Protein AF-A0A6A3N2G5-F1 (afdb_monomer_lite)

Radius of gyration: 18.24 Å; chains: 1; bounding box: 38×51×47 Å

Secondary structure (DSSP, 8-state):
--HHHHHHHHTTTT--------TT--HHHIIIIIHHHHHHHHHTTS---SEEEE---TTTTS-TTSTTGGG---HHHHHHHHHHHHHHHHHH-TTSEEEEPPPPP--HHHHHHHHHHT-S----GGGS--PPPP-

Foldseek 3Di:
DDPQVVVCVVCPPPDDDDDLDDPLDALVCCVVPVVVVVLCCLQVPVDQAQEDEAEHDPLCPQDCPFPSNVSHNPPVRNVVSVVVVVVSCCVSHVNHHYHYDYYPDDDVVVRVVVRVVPPDPPDDPVPPDDDDDDD

pLDDT: mean 80.45, std 19.61, range [31.42, 98.25]

Organism: NCBI:txid129364

Sequence (135 aa):
MGWLNRLESDCARSIDIVSRGLSGYNTKWYLKYAMPVIHDEITSGNYKPSLVTIWLGANDAALPDGSMSEQHVPIAAYQNNLAKLVQIFKAIAPDAGILLVTPPHVDDEVQKTSAKTEEGPRKDPRKVWYLAPTK

Structure (mmCIF, N/CA/C/O backbone):
data_AF-A0A6A3N2G5-F1
#
_entry.id   AF-A0A6A3N2G5-F1
#
loop_
_atom_site.group_PDB
_atom_site.id
_atom_site.type_symbol
_atom_site.label_atom_id
_atom_site.label_alt_id
_atom_site.label_comp_id
_atom_site.label_asym_id
_atom_site.label_entity_id
_atom_site.label_seq_id
_atom_site.pdbx_PDB_ins_code
_atom_site.Cartn_x
_atom_site.Cartn_y
_atom_site.Cartn_z
_atom_site.occupancy
_atom_site.B_iso_or_equiv
_atom_site.auth_seq_id
_atom_site.auth_comp_id
_atom_site.auth_asym_id
_atom_site.auth_atom_id
_atom_site.pdbx_PDB_model_num
ATOM 1 N N . MET A 1 1 ? -8.971 16.843 -11.027 1.00 52.53 1 MET A N 1
ATOM 2 C CA . MET A 1 1 ? -9.419 16.398 -9.689 1.00 52.53 1 MET A CA 1
ATOM 3 C C . MET A 1 1 ? -9.150 14.906 -9.576 1.00 52.53 1 MET A C 1
ATOM 5 O O . MET A 1 1 ? -9.558 14.183 -10.475 1.00 52.53 1 MET A O 1
ATOM 9 N N . GLY A 1 2 ? -8.396 14.466 -8.565 1.00 71.94 2 GLY A N 1
ATOM 10 C CA . GLY A 1 2 ? -8.066 13.046 -8.364 1.00 71.94 2 GLY A CA 1
ATOM 11 C C . GLY A 1 2 ? -9.209 12.262 -7.709 1.00 71.94 2 GLY A C 1
ATOM 12 O O . GLY A 1 2 ? -10.133 12.861 -7.163 1.00 71.94 2 GLY A O 1
ATOM 13 N N . TRP A 1 3 ? -9.140 10.928 -7.749 1.00 79.06 3 TRP A N 1
ATOM 14 C CA . TRP A 1 3 ? -10.190 10.048 -7.216 1.00 79.06 3 TRP A CA 1
ATOM 15 C C . TRP A 1 3 ? -10.419 10.229 -5.705 1.00 79.06 3 TRP A C 1
ATOM 17 O O . TRP A 1 3 ? -11.566 10.249 -5.274 1.00 79.06 3 TRP A O 1
ATOM 27 N N . LEU A 1 4 ? -9.347 10.442 -4.928 1.00 76.06 4 LEU A N 1
ATOM 28 C CA . LEU A 1 4 ? -9.418 10.667 -3.479 1.00 76.06 4 LEU A CA 1
ATOM 29 C C . LEU A 1 4 ? -10.285 11.876 -3.132 1.00 76.06 4 LEU A C 1
ATOM 31 O O . LEU A 1 4 ? -11.175 11.755 -2.305 1.00 76.06 4 LEU A O 1
ATOM 35 N N . ASN A 1 5 ? -10.098 13.005 -3.822 1.00 73.94 5 ASN A N 1
ATOM 36 C CA . ASN A 1 5 ? -10.888 14.216 -3.573 1.00 73.94 5 ASN A CA 1
ATOM 37 C C . ASN A 1 5 ? -12.374 13.999 -3.879 1.00 73.94 5 ASN A C 1
ATOM 39 O O . ASN A 1 5 ? -13.237 14.621 -3.267 1.00 73.94 5 ASN A O 1
ATOM 43 N N . ARG A 1 6 ? -12.678 13.136 -4.856 1.00 78.25 6 ARG A N 1
ATOM 44 C CA . ARG A 1 6 ? -14.061 12.791 -5.182 1.00 78.25 6 ARG A CA 1
ATOM 45 C C . ARG A 1 6 ? -14.661 11.873 -4.122 1.00 78.25 6 ARG A C 1
ATOM 47 O O . ARG A 1 6 ? -15.763 12.142 -3.673 1.00 78.25 6 ARG A O 1
ATOM 54 N N . LEU A 1 7 ? -13.907 10.871 -3.670 1.00 77.44 7 LEU A N 1
ATOM 55 C CA . LEU A 1 7 ? -14.306 9.994 -2.569 1.00 77.44 7 LEU A CA 1
ATOM 56 C C . LEU A 1 7 ? -14.562 10.792 -1.281 1.00 77.44 7 LEU A C 1
ATOM 58 O O . LEU A 1 7 ? -15.573 10.592 -0.622 1.00 77.44 7 LEU A O 1
ATOM 62 N N . GLU A 1 8 ? -13.675 11.730 -0.952 1.00 78.69 8 GLU A N 1
ATOM 63 C CA . GLU A 1 8 ? -13.806 12.605 0.216 1.00 78.69 8 GLU A CA 1
ATOM 64 C C . GLU A 1 8 ? -15.037 13.506 0.114 1.00 78.69 8 GLU A C 1
ATOM 66 O O . GLU A 1 8 ? -15.788 13.630 1.075 1.00 78.69 8 GLU A O 1
ATOM 71 N N . SER A 1 9 ? -15.292 14.078 -1.066 1.00 77.31 9 SER A N 1
ATOM 72 C CA . SER A 1 9 ? -16.495 14.874 -1.316 1.00 77.31 9 SER A CA 1
ATOM 73 C C . SER A 1 9 ? -17.777 14.044 -1.200 1.00 77.31 9 SER A C 1
ATOM 75 O O . SER A 1 9 ? -18.753 14.507 -0.612 1.00 77.31 9 SER A O 1
ATOM 77 N N . ASP A 1 10 ? -17.788 12.834 -1.759 1.00 76.81 10 ASP A N 1
ATOM 78 C CA . ASP A 1 10 ? -18.972 11.971 -1.811 1.00 76.81 10 ASP A CA 1
ATOM 79 C C . ASP A 1 10 ? -19.271 11.328 -0.443 1.00 76.81 10 ASP A C 1
ATOM 81 O O . ASP A 1 10 ? -20.429 11.074 -0.113 1.00 76.81 10 ASP A O 1
ATOM 85 N N . CYS A 1 11 ? -18.242 11.110 0.382 1.00 73.12 11 CYS A N 1
ATOM 86 C CA . CYS A 1 11 ? -18.358 10.580 1.744 1.00 73.12 11 CYS A CA 1
ATOM 87 C C . CYS A 1 11 ? -18.272 11.661 2.833 1.00 73.12 11 CYS A C 1
ATOM 89 O O . CYS A 1 11 ? -18.193 11.331 4.024 1.00 73.12 11 CYS A O 1
ATOM 91 N N . ALA A 1 12 ? -18.299 12.940 2.447 1.00 64.31 12 ALA A N 1
ATOM 92 C CA . ALA A 1 12 ? -18.180 14.052 3.374 1.00 64.31 12 ALA A CA 1
ATOM 93 C C . ALA A 1 12 ? -19.267 13.949 4.455 1.00 64.31 12 ALA A C 1
ATOM 95 O O . ALA A 1 12 ? -20.462 13.951 4.150 1.00 64.31 12 ALA A O 1
ATOM 96 N N . ARG A 1 13 ? -18.836 13.918 5.727 1.00 63.84 13 ARG A N 1
ATOM 97 C CA . ARG A 1 13 ? -19.651 13.758 6.956 1.00 63.84 13 ARG A CA 1
ATOM 98 C C . ARG A 1 13 ? -20.052 12.326 7.330 1.00 63.84 13 ARG A C 1
ATOM 100 O O . ARG A 1 13 ? -20.826 12.158 8.271 1.00 63.84 13 ARG A O 1
ATOM 107 N N . SER A 1 14 ? -19.551 11.304 6.639 1.00 73.06 14 SER A N 1
ATOM 108 C CA . SER A 1 14 ? -19.818 9.899 6.991 1.00 73.06 14 SER A CA 1
ATOM 109 C C . SER A 1 14 ? -18.557 9.080 7.245 1.00 73.06 14 SER A C 1
ATOM 111 O O . SER A 1 14 ? -18.607 8.152 8.048 1.00 73.06 14 SER A O 1
ATOM 113 N N . ILE A 1 15 ? -17.446 9.395 6.574 1.00 77.44 15 ILE A N 1
ATOM 114 C CA . ILE A 1 15 ? -16.191 8.643 6.678 1.00 77.44 15 ILE A CA 1
ATOM 115 C C . ILE A 1 15 ? -15.017 9.624 6.598 1.00 77.44 15 ILE A C 1
ATOM 117 O O . ILE A 1 15 ? -14.978 10.455 5.692 1.00 77.44 15 ILE A O 1
ATOM 121 N N . ASP A 1 16 ? -14.049 9.490 7.505 1.00 82.06 16 ASP A N 1
ATOM 122 C CA . ASP A 1 16 ? -12.775 10.206 7.427 1.00 82.06 16 ASP A CA 1
ATOM 123 C C . ASP A 1 16 ? -11.812 9.465 6.491 1.00 82.06 16 ASP A C 1
ATOM 125 O O . ASP A 1 16 ? -11.512 8.284 6.684 1.00 82.06 16 ASP A O 1
ATOM 129 N N . ILE A 1 17 ? -11.310 10.159 5.469 1.00 83.88 17 ILE A N 1
ATOM 130 C CA . ILE A 1 17 ? -10.354 9.611 4.501 1.00 83.88 17 ILE A CA 1
ATOM 131 C C . ILE A 1 17 ? -9.001 10.284 4.712 1.00 83.88 17 ILE A C 1
ATOM 133 O O . ILE A 1 17 ? -8.869 11.498 4.595 1.00 83.88 17 ILE A O 1
ATOM 137 N N . VAL A 1 18 ? -7.968 9.485 4.986 1.00 85.75 18 VAL A N 1
ATOM 138 C CA . VAL A 1 18 ? -6.595 9.972 5.168 1.00 85.75 18 VAL A CA 1
ATOM 139 C C . VAL A 1 18 ? -5.733 9.505 4.000 1.00 85.75 18 VAL A C 1
ATOM 141 O O . VAL A 1 18 ? -5.490 8.311 3.826 1.00 85.75 18 VAL A O 1
ATOM 144 N N . SER A 1 19 ? -5.244 10.448 3.192 1.00 86.25 19 SER A N 1
ATOM 145 C CA . SER A 1 19 ? -4.340 10.138 2.082 1.00 86.25 19 SER A CA 1
ATOM 146 C C . SER A 1 19 ? -2.892 10.032 2.554 1.00 86.25 19 SER A C 1
ATOM 148 O O . SER A 1 19 ? -2.324 10.981 3.090 1.00 86.25 19 SER A O 1
ATOM 150 N N . ARG A 1 20 ? -2.270 8.880 2.287 1.00 89.44 20 ARG A N 1
ATOM 151 C CA . ARG A 1 20 ? -0.828 8.632 2.474 1.00 89.44 20 ARG A CA 1
ATOM 152 C C . ARG A 1 20 ? -0.130 8.317 1.148 1.00 89.44 20 ARG A C 1
ATOM 154 O O . ARG A 1 20 ? 0.829 7.548 1.108 1.00 89.44 20 ARG A O 1
ATOM 161 N N . GLY A 1 21 ? -0.659 8.862 0.050 1.00 81.69 21 GLY A N 1
ATOM 162 C CA . GLY A 1 21 ? -0.081 8.728 -1.284 1.00 81.69 21 GLY A CA 1
ATOM 163 C C . GLY A 1 21 ? 1.132 9.639 -1.460 1.00 81.69 21 GLY A C 1
ATOM 164 O O . GLY A 1 21 ? 1.058 10.832 -1.178 1.00 81.69 21 GLY A O 1
ATOM 165 N N . LEU A 1 22 ? 2.238 9.084 -1.954 1.00 82.25 22 LEU A N 1
ATOM 166 C CA . LEU A 1 22 ? 3.458 9.828 -2.267 1.00 82.25 22 LEU A CA 1
ATOM 167 C C . LEU A 1 22 ? 3.768 9.658 -3.756 1.00 82.25 22 LEU A C 1
ATOM 169 O O . LEU A 1 22 ? 3.955 8.541 -4.237 1.00 82.25 22 LEU A O 1
ATOM 173 N N . SER A 1 23 ? 3.787 10.768 -4.496 1.00 83.19 23 SER A N 1
ATOM 174 C CA . SER A 1 23 ? 4.061 10.740 -5.937 1.00 83.19 23 SER A CA 1
ATOM 175 C C . SER A 1 23 ? 5.448 10.155 -6.217 1.00 83.19 23 SER A C 1
ATOM 177 O O . SER A 1 23 ? 6.409 10.474 -5.518 1.00 83.19 23 SER A O 1
ATOM 179 N N . GLY A 1 24 ? 5.546 9.292 -7.229 1.00 84.31 24 GLY A N 1
ATOM 180 C CA . GLY A 1 24 ? 6.787 8.611 -7.614 1.00 84.31 24 GLY A CA 1
ATOM 181 C C . GLY A 1 24 ? 7.214 7.457 -6.701 1.00 84.31 24 GLY A C 1
ATOM 182 O O . GLY A 1 24 ? 8.213 6.805 -6.985 1.00 84.31 24 GLY A O 1
ATOM 183 N N . TYR A 1 25 ? 6.486 7.156 -5.617 1.00 92.12 25 TYR A N 1
ATOM 184 C CA . TYR A 1 25 ? 6.858 6.044 -4.741 1.00 92.12 25 TYR A CA 1
ATOM 185 C C . TYR A 1 25 ? 6.490 4.693 -5.357 1.00 92.12 25 TYR A C 1
ATOM 187 O O . TYR A 1 25 ? 5.358 4.477 -5.791 1.00 92.12 25 TYR A O 1
ATOM 195 N N . ASN A 1 26 ? 7.454 3.776 -5.354 1.00 94.56 26 ASN A N 1
ATOM 196 C CA . ASN A 1 26 ? 7.256 2.351 -5.613 1.00 94.56 26 ASN A CA 1
ATOM 197 C C . ASN A 1 26 ? 7.070 1.583 -4.290 1.00 94.56 26 ASN A C 1
ATOM 199 O O . ASN A 1 26 ? 7.217 2.140 -3.194 1.00 94.56 26 ASN A O 1
ATOM 203 N N . THR A 1 27 ? 6.778 0.283 -4.363 1.00 96.31 27 THR A N 1
ATOM 204 C CA . THR A 1 27 ? 6.564 -0.540 -3.157 1.00 96.31 27 THR A CA 1
ATOM 205 C C . THR A 1 27 ? 7.784 -0.595 -2.232 1.00 96.31 27 THR A C 1
ATOM 207 O O . THR A 1 27 ? 7.634 -0.637 -1.008 1.00 96.31 27 THR A O 1
ATOM 210 N N . LYS A 1 28 ? 9.000 -0.532 -2.792 1.00 96.94 28 LYS A N 1
ATOM 211 C CA . LYS A 1 28 ? 10.261 -0.535 -2.035 1.00 96.94 28 LYS A CA 1
ATOM 212 C C . LYS A 1 28 ? 10.399 0.720 -1.171 1.00 96.94 28 LYS A C 1
ATOM 214 O O . LYS A 1 28 ? 10.721 0.621 0.013 1.00 96.94 28 LYS A O 1
ATOM 219 N N . TRP A 1 29 ? 10.185 1.900 -1.747 1.00 97.06 29 TRP A N 1
ATOM 220 C CA . TRP A 1 29 ? 10.289 3.167 -1.022 1.00 97.06 29 TRP A CA 1
ATOM 221 C C . TRP A 1 29 ? 9.144 3.345 -0.036 1.00 97.06 29 TRP A C 1
ATOM 223 O O . TRP A 1 29 ? 9.370 3.833 1.070 1.00 97.06 29 TRP A O 1
ATOM 233 N N . TYR A 1 30 ? 7.946 2.875 -0.387 1.00 96.94 30 TYR A N 1
ATOM 234 C CA . TYR A 1 30 ? 6.803 2.921 0.516 1.00 96.94 30 TYR A CA 1
ATOM 235 C C . TYR A 1 30 ? 7.067 2.139 1.807 1.00 96.94 30 TYR A C 1
ATOM 237 O O . TYR A 1 30 ? 6.928 2.687 2.899 1.00 96.94 30 TYR A O 1
ATOM 245 N N . LEU A 1 31 ? 7.551 0.896 1.692 1.00 97.38 31 LEU A N 1
ATOM 246 C CA . LEU A 1 31 ? 7.944 0.084 2.849 1.00 97.38 31 LEU A CA 1
ATOM 247 C C . LEU A 1 31 ? 9.035 0.744 3.693 1.00 97.38 31 LEU A C 1
ATOM 249 O O . LEU A 1 31 ? 8.996 0.668 4.917 1.00 97.38 31 LEU A O 1
ATOM 253 N N . LYS A 1 32 ? 10.021 1.371 3.047 1.00 97.12 32 LYS A N 1
ATOM 254 C CA . LYS A 1 32 ? 11.184 1.930 3.740 1.00 97.12 32 LYS A CA 1
ATOM 255 C C . LYS A 1 32 ? 10.880 3.238 4.471 1.00 97.12 32 LYS A C 1
ATOM 257 O O . LYS A 1 32 ? 11.411 3.446 5.556 1.00 97.12 32 LYS A O 1
ATOM 262 N N . TYR A 1 33 ? 10.094 4.122 3.864 1.00 95.94 33 TYR A N 1
ATOM 263 C CA . TYR A 1 33 ? 9.971 5.509 4.321 1.00 95.94 33 TYR A CA 1
ATOM 264 C C . TYR A 1 33 ? 8.568 5.866 4.814 1.00 95.94 33 TYR A C 1
ATOM 266 O O . TYR A 1 33 ? 8.449 6.583 5.801 1.00 95.94 33 TYR A O 1
ATOM 274 N N . ALA A 1 34 ? 7.512 5.366 4.166 1.00 95.06 34 ALA A N 1
ATOM 275 C CA . ALA A 1 34 ? 6.138 5.698 4.547 1.00 95.06 34 ALA A CA 1
ATOM 276 C C . ALA A 1 34 ? 5.621 4.784 5.665 1.00 95.06 34 ALA A C 1
ATOM 278 O O . ALA A 1 34 ? 5.022 5.250 6.633 1.00 95.06 34 ALA A O 1
ATOM 279 N N . MET A 1 35 ? 5.888 3.480 5.554 1.00 96.50 35 MET A N 1
ATOM 280 C CA . MET A 1 35 ? 5.334 2.486 6.470 1.00 96.50 35 MET A CA 1
ATOM 281 C C . MET A 1 35 ? 5.734 2.688 7.942 1.00 96.50 35 MET A C 1
ATOM 283 O O . MET A 1 35 ? 4.860 2.515 8.782 1.00 96.50 35 MET A O 1
ATOM 287 N N . PRO A 1 36 ? 6.969 3.097 8.307 1.00 97.12 36 PRO A N 1
ATOM 288 C CA . PRO A 1 36 ? 7.304 3.355 9.711 1.00 97.12 36 PRO A CA 1
ATOM 289 C C . PRO A 1 36 ? 6.435 4.443 10.354 1.00 97.12 36 PRO A C 1
ATOM 291 O O . PRO A 1 36 ? 6.013 4.291 11.494 1.00 97.12 36 PRO A O 1
ATOM 294 N N . VAL A 1 37 ? 6.123 5.507 9.606 1.00 95.75 37 VAL A N 1
ATOM 295 C CA . VAL A 1 37 ? 5.279 6.613 10.088 1.00 95.75 37 VAL A CA 1
ATOM 296 C C . VAL A 1 37 ? 3.834 6.151 10.249 1.00 95.75 37 VAL A C 1
ATOM 298 O O . VAL A 1 37 ? 3.237 6.343 11.300 1.00 95.75 37 VAL A O 1
ATOM 301 N N . ILE A 1 38 ? 3.286 5.482 9.229 1.00 95.81 38 ILE A N 1
ATOM 302 C CA . ILE A 1 38 ? 1.905 4.972 9.256 1.00 95.81 38 ILE A CA 1
ATOM 303 C C . ILE A 1 38 ? 1.733 3.922 10.359 1.00 95.81 38 ILE A C 1
ATOM 305 O O . ILE A 1 38 ? 0.695 3.869 11.014 1.00 95.81 38 ILE A O 1
ATOM 309 N N . HIS A 1 39 ? 2.748 3.080 10.567 1.00 96.75 39 HIS A N 1
ATOM 310 C CA . HIS A 1 39 ? 2.753 2.105 11.645 1.00 96.75 39 HIS A CA 1
ATOM 311 C C . HIS A 1 39 ? 2.618 2.804 12.995 1.00 96.75 39 HIS A C 1
ATOM 313 O O . HIS A 1 39 ? 1.701 2.478 13.741 1.00 96.75 39 HIS A O 1
ATOM 319 N N . ASP A 1 40 ? 3.499 3.765 13.287 1.00 96.50 40 ASP A N 1
ATOM 320 C CA . ASP A 1 40 ? 3.484 4.514 14.546 1.00 96.50 40 ASP A CA 1
ATOM 321 C C . ASP A 1 40 ? 2.144 5.223 14.782 1.00 96.50 40 ASP A C 1
ATOM 323 O O . ASP A 1 40 ? 1.556 5.114 15.855 1.00 96.50 40 ASP A O 1
ATOM 327 N N . GLU A 1 41 ? 1.607 5.865 13.748 1.00 95.12 41 GLU A N 1
ATOM 328 C CA . GLU A 1 41 ? 0.312 6.538 13.777 1.00 95.12 41 GLU A CA 1
ATOM 329 C C . GLU A 1 41 ? -0.854 5.605 14.152 1.00 95.12 41 GLU A C 1
ATOM 331 O O . GLU A 1 41 ? -1.722 5.982 14.946 1.00 95.12 41 GLU A O 1
ATOM 336 N N . ILE A 1 42 ? -0.885 4.388 13.602 1.00 95.56 42 ILE A N 1
ATOM 337 C CA . ILE A 1 42 ? -1.932 3.405 13.906 1.00 95.56 42 ILE A CA 1
ATOM 338 C C . ILE A 1 42 ? -1.718 2.811 15.302 1.00 95.56 42 ILE A C 1
ATOM 340 O O . ILE A 1 42 ? -2.657 2.749 16.097 1.00 95.56 42 ILE A O 1
ATOM 344 N N . THR A 1 43 ? -0.489 2.411 15.642 1.00 95.88 43 THR A N 1
ATOM 345 C CA . THR A 1 43 ? -0.207 1.758 16.931 1.00 95.88 43 THR A CA 1
ATOM 346 C C . THR A 1 43 ? -0.302 2.705 18.121 1.00 95.88 43 THR A C 1
ATOM 348 O O . THR A 1 43 ? -0.685 2.275 19.206 1.00 95.88 43 THR A O 1
ATOM 351 N N . SER A 1 44 ? -0.025 3.995 17.920 1.00 95.81 44 SER A N 1
ATOM 352 C CA . SER A 1 44 ? -0.228 5.043 18.929 1.00 95.81 44 SER A CA 1
ATOM 353 C C . SER A 1 44 ? -1.704 5.424 19.099 1.00 95.81 44 SER A C 1
ATOM 355 O O . SER A 1 44 ? -2.052 6.172 20.009 1.00 95.81 44 SER A O 1
ATOM 357 N N . GLY A 1 45 ? -2.593 4.899 18.248 1.00 92.06 45 GLY A N 1
ATOM 358 C CA . GLY A 1 45 ? -4.029 5.154 18.306 1.00 92.06 45 GLY A CA 1
ATOM 359 C C . GLY A 1 45 ? -4.459 6.492 17.706 1.00 92.06 45 GLY A C 1
ATOM 360 O O . GLY A 1 45 ? -5.628 6.849 17.854 1.00 92.06 45 GLY A O 1
ATOM 361 N N . ASN A 1 46 ? -3.562 7.202 17.006 1.00 90.75 46 ASN A N 1
ATOM 362 C CA . ASN A 1 46 ? -3.890 8.455 16.314 1.00 90.75 46 ASN A CA 1
ATOM 363 C C . ASN A 1 46 ? -4.920 8.212 15.203 1.00 90.75 46 ASN A C 1
ATOM 365 O O . ASN A 1 46 ? -5.769 9.063 14.951 1.00 90.75 46 ASN A O 1
ATOM 369 N N . TYR A 1 47 ? -4.865 7.035 14.568 1.00 87.88 47 TYR A N 1
ATOM 370 C CA . TYR A 1 47 ? -5.848 6.589 13.584 1.00 87.88 47 TYR A CA 1
ATOM 371 C C . TYR A 1 47 ? -6.222 5.124 13.808 1.00 87.88 47 TYR A C 1
ATOM 373 O O . TYR A 1 47 ? -5.375 4.289 14.115 1.00 87.88 47 TYR A O 1
ATOM 381 N N . LYS A 1 48 ? -7.500 4.797 13.595 1.00 92.12 48 LYS A N 1
ATOM 382 C CA . LYS A 1 48 ? -8.025 3.425 13.634 1.00 92.12 48 LYS A CA 1
ATOM 383 C C . LYS A 1 48 ? -8.774 3.140 12.333 1.00 92.12 48 LYS A C 1
ATOM 385 O O . LYS A 1 48 ? -9.970 3.415 12.257 1.00 92.12 48 LYS A O 1
ATOM 390 N N . PRO A 1 49 ? -8.081 2.677 11.279 1.00 94.38 49 PRO A N 1
ATOM 391 C CA . PRO A 1 49 ? -8.715 2.487 9.983 1.00 94.38 49 PRO A CA 1
ATOM 392 C C . PRO A 1 49 ? -9.704 1.317 10.026 1.00 94.38 49 PRO A C 1
ATOM 394 O O . PRO A 1 49 ? -9.391 0.259 10.560 1.00 94.38 49 PRO A O 1
ATOM 397 N N . SER A 1 50 ? -10.873 1.481 9.405 1.00 94.69 50 SER A N 1
ATOM 398 C CA . SER A 1 50 ? -11.792 0.367 9.102 1.00 94.69 50 SER A CA 1
ATOM 399 C C . SER A 1 50 ? -11.558 -0.221 7.705 1.00 94.69 50 SER A C 1
ATOM 401 O O . SER A 1 50 ? -11.993 -1.332 7.416 1.00 94.69 50 SER A O 1
ATOM 403 N N . LEU A 1 51 ? -10.860 0.513 6.833 1.00 94.69 51 LEU A N 1
ATOM 404 C CA . LEU A 1 51 ? -10.475 0.090 5.489 1.00 94.69 51 LEU A CA 1
ATOM 405 C C . LEU A 1 51 ? -9.103 0.677 5.138 1.00 94.69 51 LEU A C 1
ATOM 407 O O . LEU A 1 51 ? -8.881 1.878 5.277 1.00 94.69 51 LEU A O 1
ATOM 411 N N . VAL A 1 52 ? -8.205 -0.161 4.630 1.00 95.81 52 VAL A N 1
ATOM 412 C CA . VAL A 1 52 ? -6.911 0.233 4.068 1.00 95.81 52 VAL A CA 1
ATOM 413 C C . VAL A 1 52 ? -6.922 -0.063 2.576 1.00 95.81 52 VAL A C 1
ATOM 415 O O . VAL A 1 52 ? -7.154 -1.197 2.165 1.00 95.81 52 VAL A O 1
ATOM 418 N N . THR A 1 53 ? -6.646 0.949 1.754 1.00 94.94 53 THR A N 1
ATOM 419 C CA . THR A 1 53 ? -6.501 0.776 0.303 1.00 94.94 53 THR A CA 1
ATOM 420 C C . THR A 1 53 ? -5.029 0.845 -0.080 1.00 94.94 53 THR A C 1
ATOM 422 O O . THR A 1 53 ? -4.377 1.865 0.138 1.00 94.94 53 THR A O 1
ATOM 425 N N . ILE A 1 54 ? -4.504 -0.228 -0.670 1.00 94.88 54 ILE A N 1
ATOM 426 C CA . ILE A 1 54 ? -3.141 -0.288 -1.201 1.00 94.88 54 ILE A CA 1
ATOM 427 C C . ILE A 1 54 ? -3.233 -0.191 -2.719 1.00 94.88 54 ILE A C 1
ATOM 429 O O . ILE A 1 54 ? -3.772 -1.085 -3.367 1.00 94.88 54 ILE A O 1
ATOM 433 N N . TRP A 1 55 ? -2.687 0.882 -3.286 1.00 93.19 55 TRP A N 1
ATOM 434 C CA . TRP A 1 55 ? -2.654 1.097 -4.731 1.00 93.19 55 TRP A CA 1
ATOM 435 C C . TRP A 1 55 ? -1.242 1.490 -5.176 1.00 93.19 55 TRP A C 1
ATOM 437 O O . TRP A 1 55 ? -0.916 2.664 -5.338 1.00 93.19 55 TRP A O 1
ATOM 447 N N . LEU A 1 56 ? -0.376 0.483 -5.299 1.00 93.12 56 LEU A N 1
ATOM 448 C CA . LEU A 1 56 ? 1.038 0.617 -5.663 1.00 93.12 56 LEU A CA 1
ATOM 449 C C . LEU A 1 56 ? 1.387 -0.367 -6.785 1.00 93.12 56 LEU A C 1
ATOM 451 O O . LEU A 1 56 ? 0.789 -1.439 -6.896 1.00 93.12 56 LEU A O 1
ATOM 455 N N . GLY A 1 57 ? 2.394 -0.026 -7.587 1.00 91.81 57 G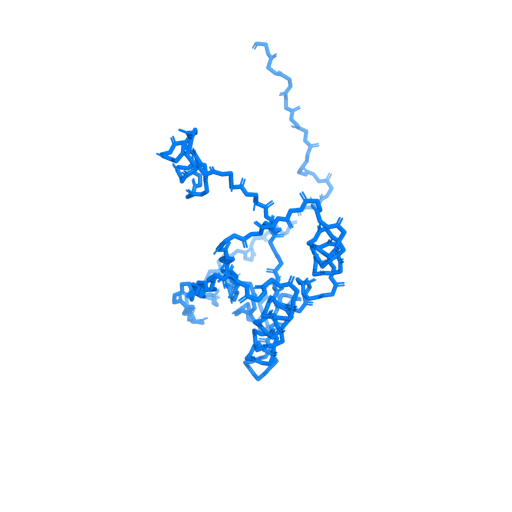LY A N 1
ATOM 456 C CA . GLY A 1 57 ? 2.914 -0.899 -8.642 1.00 91.81 57 GLY A CA 1
ATOM 457 C C . GLY A 1 57 ? 3.119 -0.226 -9.995 1.00 91.81 57 GLY A C 1
ATOM 458 O O . GLY A 1 57 ? 3.864 -0.750 -10.811 1.00 91.81 57 GLY A O 1
ATOM 459 N N . ALA A 1 58 ? 2.512 0.941 -10.236 1.00 90.25 58 ALA A N 1
ATOM 460 C CA . ALA A 1 58 ? 2.697 1.653 -11.503 1.00 90.25 58 ALA A CA 1
ATOM 461 C C . ALA A 1 58 ? 4.161 2.097 -11.682 1.00 90.25 58 ALA A C 1
ATOM 463 O O . ALA A 1 58 ? 4.756 1.850 -12.722 1.00 90.25 58 ALA A O 1
ATOM 464 N N . ASN A 1 59 ? 4.760 2.672 -10.6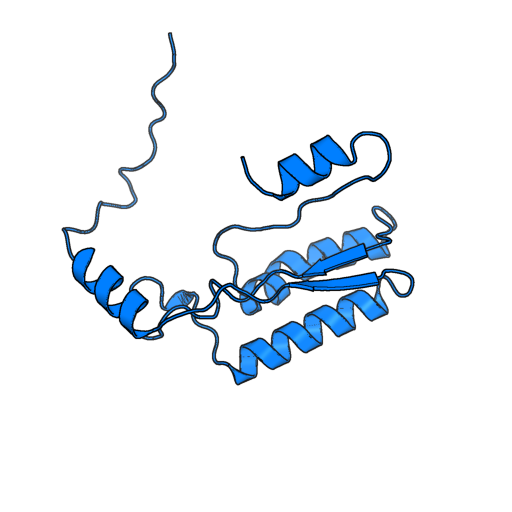33 1.00 92.50 59 ASN A N 1
ATOM 465 C CA . ASN A 1 59 ? 6.165 3.099 -10.639 1.00 92.50 59 ASN A CA 1
ATOM 466 C C . ASN A 1 59 ? 7.134 1.904 -10.577 1.00 92.50 59 ASN A C 1
ATOM 468 O O . ASN A 1 59 ? 8.201 1.938 -11.175 1.00 92.50 59 ASN A O 1
ATOM 472 N N . ASP A 1 60 ? 6.756 0.825 -9.879 1.00 93.88 60 ASP A N 1
ATOM 473 C CA . ASP A 1 60 ? 7.529 -0.424 -9.808 1.00 93.88 60 ASP A CA 1
ATOM 474 C C . ASP A 1 60 ? 7.791 -1.024 -11.200 1.00 93.88 60 ASP A C 1
ATOM 476 O O . ASP A 1 60 ? 8.840 -1.623 -11.431 1.00 93.88 60 ASP A O 1
ATOM 480 N N . ALA A 1 61 ? 6.850 -0.832 -12.126 1.00 90.69 61 ALA A N 1
ATOM 481 C CA . ALA A 1 61 ? 6.909 -1.327 -13.494 1.00 90.69 61 ALA A CA 1
ATOM 482 C C . ALA A 1 61 ? 7.683 -0.410 -14.463 1.00 90.69 61 ALA A C 1
ATOM 484 O O . ALA A 1 61 ? 7.657 -0.634 -15.675 1.00 90.69 61 ALA A O 1
ATOM 485 N N . ALA A 1 62 ? 8.377 0.615 -13.954 1.00 89.56 62 ALA A N 1
ATOM 486 C CA . ALA A 1 62 ? 9.317 1.383 -14.761 1.00 89.56 62 ALA A CA 1
ATOM 487 C C . ALA A 1 62 ? 10.352 0.448 -15.404 1.00 89.56 62 ALA A C 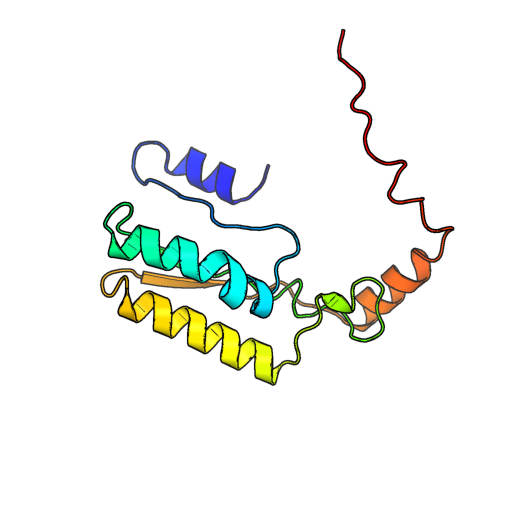1
ATOM 489 O O . ALA A 1 62 ? 10.776 -0.538 -14.798 1.00 89.56 62 ALA A O 1
ATOM 490 N N . LEU A 1 63 ? 10.769 0.752 -16.630 1.00 86.75 63 LEU A N 1
ATOM 491 C CA . LEU A 1 63 ? 11.736 -0.076 -17.348 1.00 86.75 63 LEU A CA 1
ATOM 492 C C . LEU A 1 63 ? 13.136 0.034 -16.717 1.00 86.75 63 LEU A C 1
ATOM 494 O O . LEU A 1 63 ? 13.579 1.153 -16.440 1.00 86.75 63 LEU A O 1
ATOM 498 N N . PRO A 1 64 ? 13.873 -1.081 -16.539 1.00 87.31 64 PRO A N 1
ATOM 499 C CA . PRO A 1 64 ? 15.235 -1.060 -15.994 1.00 87.31 64 PRO A CA 1
ATOM 500 C C . PRO A 1 64 ? 16.219 -0.198 -16.796 1.00 87.31 64 PRO A C 1
ATOM 502 O O . PRO A 1 64 ? 17.185 0.315 -16.241 1.00 87.31 64 PRO A O 1
ATOM 505 N N . ASP A 1 65 ? 15.983 -0.059 -18.098 1.00 87.69 65 ASP A N 1
ATOM 506 C CA . ASP A 1 65 ? 16.763 0.724 -19.058 1.00 87.69 65 ASP A CA 1
ATOM 507 C C . ASP A 1 65 ? 16.049 2.020 -19.491 1.00 87.69 65 ASP A C 1
ATOM 509 O O . ASP A 1 65 ? 16.494 2.705 -20.411 1.00 87.69 65 ASP A O 1
ATOM 513 N N . GLY A 1 66 ? 14.945 2.375 -18.826 1.00 81.94 66 GLY A N 1
ATOM 514 C CA . GLY A 1 66 ? 14.162 3.572 -19.112 1.00 81.94 66 GLY A CA 1
ATOM 515 C C . GLY A 1 66 ? 14.662 4.837 -18.408 1.00 81.94 66 GLY A C 1
ATOM 516 O O . GLY A 1 66 ? 15.553 4.815 -17.555 1.00 81.94 66 GLY A O 1
ATOM 517 N N . SER A 1 67 ? 14.015 5.963 -18.727 1.00 82.50 67 SER A N 1
ATOM 518 C CA . SER A 1 67 ? 14.298 7.276 -18.128 1.00 82.50 67 SER A CA 1
ATOM 519 C C . SER A 1 67 ? 14.046 7.335 -16.616 1.00 82.50 67 SER A C 1
ATOM 521 O O . SER A 1 67 ? 14.689 8.140 -15.951 1.00 82.50 67 SER A O 1
ATOM 523 N N . MET A 1 68 ? 13.160 6.478 -16.092 1.00 86.81 68 MET A N 1
ATOM 524 C CA . MET A 1 68 ? 12.787 6.364 -14.671 1.00 86.81 68 MET A CA 1
ATOM 525 C C . MET A 1 68 ? 13.259 5.032 -14.052 1.00 86.81 68 MET A C 1
ATOM 527 O O . MET A 1 68 ? 12.593 4.456 -13.188 1.00 86.81 68 MET A O 1
ATOM 531 N N . SER A 1 69 ? 14.381 4.490 -14.535 1.00 89.56 69 SER A N 1
ATOM 532 C CA . SER A 1 69 ? 14.928 3.186 -14.118 1.00 89.56 69 SER A CA 1
ATOM 533 C C . SER A 1 69 ? 15.147 3.041 -12.608 1.00 89.56 69 SER A C 1
ATOM 535 O O . SER A 1 69 ? 15.079 1.934 -12.075 1.00 89.56 69 SER A O 1
ATOM 537 N N . GLU A 1 70 ? 15.335 4.139 -11.875 1.00 90.19 70 GLU A N 1
ATOM 538 C CA . GLU A 1 70 ? 15.452 4.145 -10.416 1.00 90.19 70 GLU A CA 1
ATOM 539 C C . GLU A 1 70 ? 14.178 3.693 -9.686 1.00 90.19 70 GLU A C 1
ATOM 541 O O . GLU A 1 70 ? 14.247 3.264 -8.527 1.00 90.19 70 GLU A O 1
ATOM 546 N N . GLN A 1 71 ? 13.023 3.784 -10.351 1.00 92.31 71 GLN A N 1
ATOM 547 C CA . GLN A 1 71 ? 11.738 3.345 -9.817 1.00 92.31 71 GLN A CA 1
ATOM 548 C C . GLN A 1 71 ? 11.498 1.849 -10.035 1.00 92.31 71 GLN A C 1
ATOM 550 O O . GLN A 1 71 ? 10.658 1.280 -9.333 1.00 92.31 71 GLN A O 1
ATOM 555 N N . HIS A 1 72 ? 12.259 1.207 -10.930 1.00 94.06 72 HIS A N 1
ATOM 556 C CA . HIS A 1 72 ? 12.084 -0.198 -11.271 1.00 94.06 72 HIS A CA 1
ATOM 557 C C . HIS A 1 72 ? 12.203 -1.104 -10.038 1.00 94.06 72 HIS A C 1
ATOM 559 O O . HIS A 1 72 ? 13.171 -1.049 -9.268 1.00 94.06 72 HIS A O 1
ATOM 565 N N . VAL A 1 73 ? 11.227 -1.996 -9.881 1.00 95.00 73 VAL A N 1
ATOM 566 C CA . VAL A 1 73 ? 11.240 -3.067 -8.888 1.00 95.00 73 VAL A CA 1
ATOM 567 C C . VAL A 1 73 ? 11.013 -4.397 -9.611 1.00 95.00 73 VAL A C 1
ATOM 569 O O . VAL A 1 73 ? 9.958 -4.592 -10.212 1.00 95.00 73 VAL A O 1
ATOM 572 N N . PRO A 1 74 ? 11.952 -5.359 -9.517 1.00 95.06 74 PRO A N 1
ATOM 573 C CA . PRO A 1 74 ? 11.767 -6.677 -10.115 1.00 95.06 74 PRO A CA 1
ATOM 574 C C . PRO A 1 74 ? 10.492 -7.361 -9.612 1.00 95.06 74 PRO A C 1
ATOM 576 O O . PRO A 1 74 ? 10.170 -7.273 -8.425 1.00 95.06 74 PRO A O 1
ATOM 579 N N . ILE A 1 75 ? 9.811 -8.118 -10.477 1.00 93.25 75 ILE A N 1
ATOM 580 C CA . ILE A 1 75 ? 8.499 -8.720 -10.177 1.00 93.25 75 ILE A CA 1
ATOM 581 C C . ILE A 1 75 ? 8.474 -9.527 -8.869 1.00 93.25 75 ILE A C 1
ATOM 583 O O . ILE A 1 75 ? 7.555 -9.383 -8.064 1.00 93.25 75 ILE A O 1
ATOM 587 N N . ALA A 1 76 ? 9.520 -10.313 -8.602 1.00 96.06 76 ALA A N 1
ATOM 588 C CA . ALA A 1 76 ? 9.633 -11.088 -7.367 1.00 96.06 76 ALA A CA 1
ATOM 589 C C . ALA A 1 76 ? 9.736 -10.183 -6.124 1.00 96.06 76 ALA A C 1
ATOM 591 O O . ALA A 1 76 ? 9.166 -10.481 -5.074 1.00 96.06 76 ALA A O 1
ATOM 592 N N . ALA A 1 77 ? 10.439 -9.052 -6.230 1.00 97.06 77 ALA A N 1
ATOM 593 C CA . ALA A 1 77 ? 10.521 -8.072 -5.154 1.00 97.06 77 ALA A CA 1
ATOM 594 C C . ALA A 1 77 ? 9.186 -7.339 -4.967 1.00 97.06 77 ALA A C 1
ATOM 596 O O . ALA A 1 77 ? 8.758 -7.180 -3.828 1.00 97.06 77 ALA A O 1
ATOM 597 N N . TYR A 1 78 ? 8.496 -6.969 -6.049 1.00 95.75 78 TYR A N 1
ATOM 598 C CA . TYR A 1 78 ? 7.165 -6.355 -5.992 1.00 95.75 78 TYR A CA 1
ATOM 599 C C . TYR A 1 78 ? 6.153 -7.252 -5.262 1.00 95.75 78 TYR A C 1
ATOM 601 O O . TYR A 1 78 ? 5.509 -6.808 -4.310 1.00 95.75 78 TYR A O 1
ATOM 609 N N . GLN A 1 79 ? 6.083 -8.538 -5.627 1.00 95.69 79 GLN A N 1
ATOM 610 C CA . GLN A 1 79 ? 5.217 -9.522 -4.965 1.00 95.69 79 GLN A CA 1
ATOM 611 C C . GLN A 1 79 ? 5.523 -9.633 -3.466 1.00 95.69 79 GLN A C 1
ATOM 613 O O . GLN A 1 79 ? 4.623 -9.545 -2.628 1.00 95.69 79 GLN A O 1
ATOM 618 N N . ASN A 1 80 ? 6.805 -9.760 -3.119 1.00 98.00 80 ASN A N 1
ATOM 619 C CA . ASN A 1 80 ? 7.240 -9.834 -1.727 1.00 98.00 80 ASN A CA 1
ATOM 620 C C . ASN A 1 80 ? 6.935 -8.547 -0.950 1.00 98.00 80 ASN A C 1
ATOM 622 O O . ASN A 1 80 ? 6.567 -8.607 0.224 1.00 98.00 80 ASN A O 1
ATOM 626 N N . ASN A 1 81 ? 7.078 -7.382 -1.580 1.00 98.00 81 ASN A N 1
ATOM 627 C CA . ASN A 1 81 ? 6.798 -6.100 -0.948 1.00 98.00 81 ASN A CA 1
ATOM 628 C C . ASN A 1 81 ? 5.302 -5.931 -0.669 1.00 98.00 81 ASN A C 1
ATOM 630 O O . ASN A 1 81 ? 4.936 -5.535 0.437 1.00 98.00 81 ASN A O 1
ATOM 634 N N . LEU A 1 82 ? 4.436 -6.280 -1.625 1.00 96.94 82 LEU A N 1
ATOM 635 C CA . LEU A 1 82 ? 2.988 -6.266 -1.416 1.00 96.94 82 LEU A CA 1
ATOM 636 C C . LEU A 1 82 ? 2.567 -7.225 -0.304 1.00 96.94 82 LEU A C 1
ATOM 638 O O . LEU A 1 82 ? 1.800 -6.836 0.576 1.00 96.94 82 LEU A O 1
ATOM 642 N N . ALA A 1 83 ? 3.105 -8.448 -0.298 1.00 97.81 83 ALA A N 1
ATOM 643 C CA . ALA A 1 83 ? 2.834 -9.405 0.768 1.00 97.81 83 ALA A CA 1
ATOM 644 C C . ALA A 1 83 ? 3.224 -8.827 2.137 1.00 97.81 83 ALA A C 1
ATOM 646 O O . ALA A 1 83 ? 2.417 -8.861 3.063 1.00 97.81 83 ALA A O 1
ATOM 647 N N . LYS A 1 84 ? 4.412 -8.218 2.257 1.00 98.19 84 LYS A N 1
ATOM 648 C CA . LYS A 1 84 ? 4.855 -7.554 3.494 1.00 98.19 84 LYS A CA 1
ATOM 649 C C . LYS A 1 84 ? 3.918 -6.428 3.923 1.00 98.19 84 LYS A C 1
ATOM 651 O O . LYS A 1 84 ? 3.553 -6.389 5.092 1.00 98.19 84 LYS A O 1
ATOM 656 N N . LEU A 1 85 ? 3.505 -5.551 3.006 1.00 97.88 85 LEU A N 1
ATOM 657 C CA . LEU A 1 85 ? 2.563 -4.468 3.315 1.00 97.88 85 LEU A CA 1
ATOM 658 C C . LEU A 1 85 ? 1.247 -5.018 3.875 1.00 97.88 85 LEU A C 1
ATOM 660 O O . LEU A 1 85 ? 0.791 -4.570 4.923 1.00 97.88 85 LEU A O 1
ATOM 664 N N . VAL A 1 86 ? 0.675 -6.034 3.223 1.00 97.50 86 VAL A N 1
ATOM 665 C CA . VAL A 1 86 ? -0.562 -6.679 3.686 1.00 97.50 86 VAL A CA 1
ATOM 666 C C . VAL A 1 86 ? -0.379 -7.295 5.074 1.00 97.50 86 VAL A C 1
ATOM 668 O O . VAL A 1 86 ? -1.243 -7.119 5.929 1.00 97.50 86 VAL A O 1
ATOM 671 N N . GLN A 1 87 ? 0.733 -7.992 5.323 1.00 98.25 87 GLN A N 1
ATOM 672 C CA . GLN A 1 87 ? 0.996 -8.591 6.637 1.00 98.25 87 GLN A CA 1
ATOM 673 C C . GLN A 1 87 ? 1.156 -7.535 7.736 1.00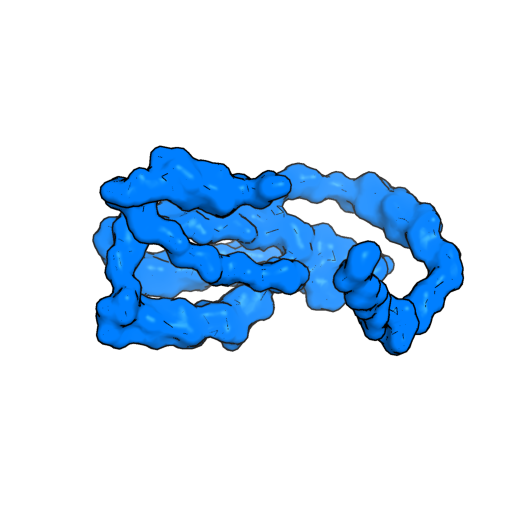 98.25 87 GLN A C 1
ATOM 675 O O . GLN A 1 87 ? 0.611 -7.711 8.822 1.00 98.25 87 GLN A O 1
ATOM 680 N N . ILE A 1 88 ? 1.842 -6.423 7.452 1.00 98.06 88 ILE A N 1
ATOM 681 C CA . ILE A 1 88 ? 1.991 -5.315 8.404 1.00 98.06 88 ILE A CA 1
ATOM 682 C C . ILE A 1 88 ? 0.617 -4.747 8.767 1.00 98.06 88 ILE A C 1
ATOM 684 O O . ILE A 1 88 ? 0.300 -4.665 9.949 1.00 98.06 88 ILE A O 1
ATOM 688 N N . PHE A 1 89 ? -0.224 -4.421 7.779 1.00 97.75 89 PHE A N 1
ATOM 689 C CA . PHE A 1 89 ? -1.554 -3.867 8.050 1.00 97.75 89 PHE A CA 1
ATOM 690 C C . PHE A 1 89 ? -2.462 -4.837 8.805 1.00 97.75 89 PHE A C 1
ATOM 692 O O . PHE A 1 89 ? -3.136 -4.412 9.738 1.00 97.75 89 PHE A O 1
ATOM 699 N N . LYS A 1 90 ? -2.427 -6.136 8.485 1.00 97.31 90 LYS A N 1
ATOM 700 C CA . LYS A 1 90 ? -3.159 -7.153 9.258 1.00 97.31 90 LYS A CA 1
ATOM 701 C C . LYS A 1 90 ? -2.715 -7.223 10.720 1.00 97.31 90 LYS A C 1
ATOM 703 O O . LYS A 1 90 ? -3.535 -7.523 11.578 1.00 97.31 90 LYS A O 1
ATOM 708 N N . ALA A 1 91 ? -1.436 -6.973 10.999 1.00 97.62 91 ALA A N 1
ATOM 709 C CA . ALA A 1 91 ? -0.906 -7.006 12.356 1.00 97.62 91 ALA A CA 1
ATOM 710 C C . ALA A 1 91 ? -1.293 -5.759 13.168 1.00 97.62 91 ALA A C 1
ATOM 712 O O . ALA A 1 91 ? -1.664 -5.886 14.331 1.00 97.62 91 ALA A O 1
ATOM 713 N N . ILE A 1 92 ? -1.214 -4.566 12.570 1.00 97.12 92 ILE A N 1
ATOM 714 C CA . ILE A 1 92 ? -1.445 -3.298 13.289 1.00 97.12 92 ILE A CA 1
ATOM 715 C C . ILE A 1 92 ? -2.903 -2.823 13.256 1.00 97.12 92 ILE A C 1
ATOM 717 O O . ILE A 1 92 ? -3.294 -2.006 14.084 1.00 97.12 92 ILE A O 1
ATOM 721 N N . ALA A 1 93 ? -3.704 -3.317 12.312 1.00 96.50 93 ALA A N 1
ATOM 722 C CA . ALA A 1 93 ? -5.113 -2.975 12.141 1.00 96.50 93 ALA A CA 1
ATOM 723 C C . ALA A 1 93 ? -5.938 -4.239 11.810 1.00 96.50 93 ALA A C 1
ATOM 725 O O . ALA A 1 93 ? -6.445 -4.371 10.694 1.00 96.50 93 ALA A O 1
ATOM 726 N N . PRO A 1 94 ? -6.065 -5.193 12.753 1.00 96.25 94 PRO A N 1
ATOM 727 C CA . PRO A 1 94 ? -6.672 -6.505 12.499 1.00 96.25 94 PRO A CA 1
ATOM 728 C C . PRO A 1 94 ? -8.151 -6.441 12.093 1.00 96.25 94 PRO A C 1
ATOM 730 O O . PRO A 1 94 ? -8.618 -7.315 11.365 1.00 96.25 94 PRO A O 1
ATOM 733 N N . ASP A 1 95 ? -8.866 -5.400 12.522 1.00 95.25 95 ASP A N 1
ATOM 734 C CA . ASP A 1 9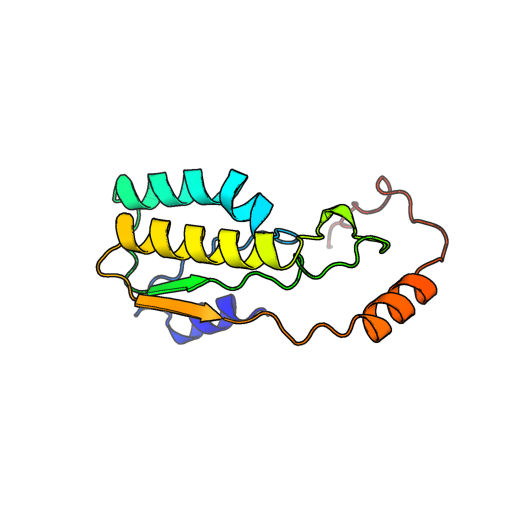5 ? -10.286 -5.198 12.214 1.00 95.25 95 ASP A CA 1
ATOM 735 C C . ASP A 1 95 ? -10.515 -4.449 10.886 1.00 95.25 95 ASP A C 1
ATOM 737 O O . ASP A 1 95 ? -11.655 -4.289 10.448 1.00 95.25 95 ASP A O 1
ATOM 741 N N . ALA A 1 96 ? -9.450 -3.968 1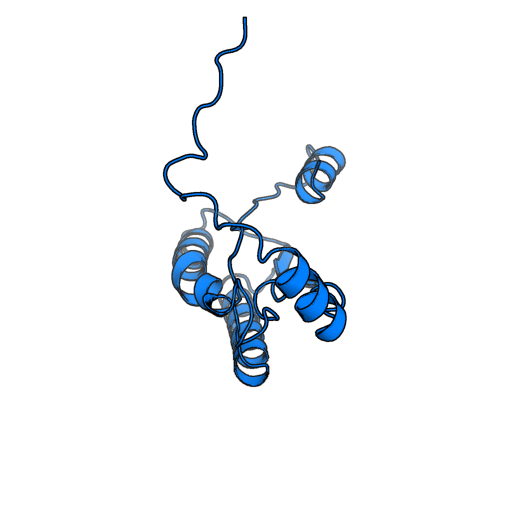0.235 1.00 96.56 96 ALA A N 1
ATOM 742 C CA . ALA A 1 96 ? -9.558 -3.229 8.985 1.00 96.56 96 ALA A CA 1
ATOM 743 C C . ALA A 1 96 ? -9.724 -4.170 7.784 1.00 96.56 96 ALA A C 1
ATOM 745 O O . ALA A 1 96 ? -8.961 -5.121 7.593 1.00 96.56 96 ALA A O 1
ATOM 746 N N . GLY A 1 97 ? -10.657 -3.843 6.889 1.00 96.62 97 GLY A N 1
ATOM 747 C CA . GLY A 1 97 ? -10.656 -4.406 5.542 1.00 96.62 97 GLY A CA 1
ATOM 748 C C . GLY A 1 97 ? -9.407 -3.964 4.772 1.00 96.62 97 GLY A C 1
ATOM 749 O O . GLY A 1 97 ? -8.921 -2.849 4.957 1.00 96.62 97 GLY A O 1
ATOM 750 N N . ILE A 1 98 ? -8.892 -4.807 3.873 1.00 96.75 98 ILE A N 1
ATOM 751 C CA . ILE A 1 98 ? -7.785 -4.441 2.977 1.00 96.75 98 ILE A CA 1
ATOM 752 C C . ILE A 1 98 ? -8.258 -4.562 1.531 1.00 96.75 98 ILE A C 1
ATOM 754 O O . ILE A 1 98 ? -8.601 -5.651 1.074 1.00 96.75 98 ILE A O 1
ATOM 758 N N . LEU A 1 99 ? -8.234 -3.444 0.808 1.00 95.88 99 LEU A N 1
ATOM 759 C CA . LEU A 1 99 ? -8.489 -3.369 -0.624 1.00 95.88 99 LEU A CA 1
ATOM 760 C C . LEU A 1 99 ? -7.161 -3.203 -1.365 1.00 95.88 99 LEU A C 1
ATOM 762 O O . LEU A 1 99 ? -6.506 -2.167 -1.261 1.00 95.88 99 LEU A O 1
ATOM 766 N N . LEU A 1 100 ? -6.764 -4.219 -2.129 1.00 93.94 100 LEU A N 1
ATOM 767 C CA . LEU A 1 100 ? -5.624 -4.126 -3.036 1.00 93.94 100 LEU A CA 1
ATOM 768 C C . LEU A 1 100 ? -6.125 -3.727 -4.425 1.00 93.94 100 LEU A C 1
ATOM 770 O O . LEU A 1 100 ? -6.891 -4.463 -5.043 1.00 93.94 100 LEU A O 1
ATOM 774 N N . VAL A 1 101 ? -5.679 -2.575 -4.914 1.00 91.06 101 VAL A N 1
ATOM 775 C CA . VAL A 1 101 ? -5.979 -2.097 -6.265 1.00 91.06 101 VAL A CA 1
ATOM 776 C C . VAL A 1 101 ? -4.755 -2.343 -7.134 1.00 91.06 101 VAL A C 1
ATOM 778 O O . VAL A 1 101 ? -3.651 -1.888 -6.822 1.00 91.06 101 VAL A O 1
ATOM 781 N N . THR A 1 102 ? -4.938 -3.081 -8.224 1.00 81.94 102 THR A N 1
ATOM 782 C CA . THR A 1 102 ? -3.856 -3.364 -9.166 1.00 81.94 102 THR A CA 1
ATOM 783 C C . THR A 1 102 ? -3.437 -2.088 -9.902 1.00 81.94 102 THR A C 1
ATOM 785 O O . THR A 1 102 ? -4.287 -1.245 -10.213 1.00 81.94 102 THR A O 1
ATOM 788 N N . PRO A 1 103 ? -2.139 -1.913 -10.205 1.00 79.75 103 PRO A N 1
ATOM 789 C CA . PRO A 1 103 ? -1.717 -0.850 -11.106 1.00 79.75 103 PRO A CA 1
ATOM 790 C C . PRO A 1 103 ? -2.355 -1.047 -12.496 1.00 79.75 103 PRO A C 1
ATOM 792 O O . PRO A 1 103 ? -2.716 -2.174 -12.849 1.00 79.75 103 PRO A O 1
ATOM 795 N N . PRO A 1 104 ? -2.538 0.032 -13.279 1.00 70.31 104 PRO A N 1
ATOM 796 C CA . PRO A 1 104 ? -3.033 -0.075 -14.650 1.00 70.31 104 PRO A CA 1
ATOM 797 C C . PRO A 1 104 ? -2.106 -0.954 -15.499 1.00 70.31 104 PRO A C 1
ATOM 799 O O . PRO A 1 104 ? -0.935 -1.117 -15.162 1.00 70.31 104 PRO A O 1
ATOM 802 N N . HIS A 1 105 ? -2.628 -1.512 -16.598 1.00 64.88 105 HIS A N 1
ATOM 803 C CA . HIS A 1 105 ? -1.828 -2.305 -17.534 1.00 64.88 105 HIS A CA 1
ATOM 804 C C . HIS A 1 105 ? -0.589 -1.524 -17.974 1.00 64.88 105 HIS A C 1
ATOM 806 O O . HIS A 1 105 ? -0.696 -0.419 -18.507 1.00 64.88 105 HIS A O 1
ATOM 812 N N . VAL A 1 106 ? 0.574 -2.122 -17.741 1.00 62.12 106 VAL A N 1
ATOM 813 C CA . VAL A 1 106 ? 1.858 -1.579 -18.159 1.00 62.12 106 VAL A CA 1
ATOM 814 C C . VAL A 1 106 ? 2.267 -2.309 -19.428 1.00 62.12 106 VAL A C 1
ATOM 816 O O . VAL A 1 106 ? 2.475 -3.519 -19.409 1.00 62.12 106 VAL A O 1
ATOM 819 N N . ASP A 1 107 ? 2.295 -1.574 -20.536 1.00 66.00 107 ASP A N 1
ATOM 820 C CA . ASP A 1 107 ? 2.793 -2.056 -21.821 1.00 66.00 107 ASP A CA 1
ATOM 821 C C . ASP A 1 107 ? 4.228 -1.551 -22.003 1.00 66.00 107 ASP A C 1
ATOM 823 O O . ASP A 1 107 ? 4.478 -0.354 -22.190 1.00 66.00 107 ASP A O 1
ATOM 827 N N . ASP A 1 108 ? 5.175 -2.478 -21.905 1.00 65.12 108 ASP A N 1
ATOM 828 C CA . ASP A 1 108 ? 6.604 -2.186 -21.977 1.00 65.12 108 ASP A CA 1
ATOM 829 C C . ASP A 1 108 ? 7.011 -1.591 -23.334 1.00 65.12 108 ASP A C 1
ATOM 831 O O . ASP A 1 108 ? 7.913 -0.754 -23.393 1.00 65.12 108 ASP A O 1
ATOM 835 N N . GLU A 1 109 ? 6.335 -1.952 -24.427 1.00 59.91 109 GLU A N 1
ATOM 836 C CA . GLU A 1 109 ? 6.650 -1.448 -25.769 1.00 59.91 109 GLU A CA 1
ATOM 837 C C . GLU A 1 109 ? 6.150 -0.010 -25.962 1.00 59.91 109 GLU A C 1
ATOM 839 O O . GLU A 1 109 ? 6.840 0.836 -26.550 1.00 59.91 109 GLU A O 1
ATOM 844 N N . VAL A 1 110 ? 4.996 0.322 -25.377 1.00 60.75 110 VAL A N 1
ATOM 845 C CA . VAL A 1 110 ? 4.489 1.703 -25.333 1.00 60.75 110 VAL A CA 1
ATOM 846 C C . VAL A 1 110 ? 5.366 2.589 -24.438 1.00 60.75 110 VAL A C 1
ATOM 848 O O . VAL A 1 110 ? 5.651 3.737 -24.804 1.00 60.75 110 VAL A O 1
ATOM 851 N N . GLN A 1 111 ? 5.861 2.063 -23.309 1.00 58.12 111 GLN A N 1
ATOM 852 C CA . GLN A 1 111 ? 6.808 2.781 -22.445 1.00 58.12 111 GLN A CA 1
ATOM 853 C C . GLN A 1 111 ? 8.130 3.079 -23.166 1.00 58.12 111 GLN A C 1
ATOM 855 O O . GLN A 1 111 ? 8.598 4.219 -23.135 1.00 58.12 111 GLN A O 1
ATOM 860 N N . LYS A 1 112 ? 8.709 2.099 -23.878 1.00 58.81 112 LYS A N 1
ATOM 861 C CA . LYS A 1 112 ? 9.942 2.295 -24.670 1.00 58.81 112 LYS A CA 1
ATOM 862 C C . LYS A 1 112 ? 9.764 3.338 -25.769 1.00 58.81 112 LYS A C 1
ATOM 864 O O . LYS A 1 112 ? 10.666 4.138 -26.015 1.00 58.81 112 LYS A O 1
ATOM 869 N N . THR A 1 113 ? 8.615 3.336 -26.441 1.00 56.22 113 THR A N 1
ATOM 870 C CA . THR A 1 113 ? 8.331 4.275 -27.538 1.00 56.22 113 THR A CA 1
ATOM 871 C C . THR A 1 113 ? 8.180 5.704 -27.015 1.00 56.22 113 THR A C 1
ATOM 873 O O . THR A 1 113 ? 8.764 6.634 -27.573 1.00 56.22 113 THR A O 1
ATOM 876 N N . SER A 1 114 ? 7.486 5.879 -25.888 1.00 56.22 114 SER A N 1
ATOM 877 C CA . SER A 1 114 ? 7.358 7.179 -25.217 1.00 56.22 114 SER A CA 1
ATOM 878 C C . SER A 1 114 ? 8.712 7.696 -24.711 1.00 56.22 114 SER A C 1
ATOM 880 O O . SER A 1 114 ? 9.048 8.850 -24.963 1.00 56.22 114 SER A O 1
ATOM 882 N N . ALA A 1 115 ? 9.542 6.833 -24.111 1.00 55.41 115 ALA A N 1
ATOM 883 C CA . ALA A 1 115 ? 10.879 7.200 -23.635 1.00 55.41 115 ALA A CA 1
ATOM 884 C C . ALA A 1 115 ? 11.813 7.681 -24.764 1.00 55.41 115 ALA A C 1
ATOM 886 O O . ALA A 1 115 ? 12.535 8.658 -24.584 1.00 55.41 115 ALA A O 1
ATOM 887 N N . LYS A 1 116 ? 11.756 7.052 -25.947 1.00 50.38 116 LYS A N 1
ATOM 888 C CA . LYS A 1 116 ? 12.518 7.480 -27.139 1.00 50.38 116 LYS A CA 1
ATOM 889 C C . LYS A 1 116 ? 12.028 8.808 -27.719 1.00 50.38 116 LYS A C 1
ATOM 891 O O . LYS A 1 116 ? 12.809 9.560 -28.290 1.00 50.38 116 LYS A O 1
ATOM 896 N N . THR A 1 117 ? 10.737 9.101 -27.583 1.00 47.00 117 THR A N 1
ATOM 897 C CA . THR A 1 117 ? 10.140 10.346 -28.094 1.00 47.00 117 THR A CA 1
ATOM 898 C C . THR A 1 117 ? 10.499 11.549 -27.209 1.00 47.00 117 THR A C 1
ATOM 900 O O . THR A 1 117 ? 10.530 12.684 -27.681 1.00 47.00 117 THR A O 1
ATOM 903 N N . GLU A 1 118 ? 10.835 11.306 -25.938 1.00 51.34 118 GLU A N 1
ATOM 904 C CA . GLU A 1 118 ? 11.268 12.323 -24.974 1.00 51.34 118 GLU A CA 1
ATOM 905 C C . GLU A 1 118 ? 12.789 12.582 -24.956 1.00 51.34 118 GLU A C 1
ATOM 907 O O . GLU A 1 118 ? 13.246 13.420 -24.178 1.00 51.34 118 GLU A O 1
ATOM 912 N N . GLU A 1 119 ? 13.583 11.976 -25.854 1.00 46.56 119 GLU A N 1
ATOM 913 C CA . GLU A 1 119 ? 15.021 12.273 -26.051 1.00 46.56 119 GLU A CA 1
ATOM 914 C C . GLU A 1 119 ? 15.296 13.668 -26.673 1.00 46.56 119 GLU A C 1
ATOM 916 O O . GLU A 1 119 ? 16.292 13.899 -27.360 1.00 46.56 119 GLU A O 1
ATOM 921 N N . GLY A 1 120 ? 14.427 14.646 -26.413 1.00 52.16 120 GLY A N 1
ATOM 922 C CA . GLY A 1 120 ? 14.749 16.063 -26.557 1.00 52.16 120 GLY A CA 1
ATOM 923 C C . GLY A 1 120 ? 15.737 16.519 -25.471 1.00 52.16 120 GLY A C 1
ATOM 924 O O . GLY A 1 120 ? 15.936 15.827 -24.469 1.00 52.16 120 GLY A O 1
ATOM 925 N N . PRO A 1 121 ? 16.385 17.690 -25.626 1.00 39.47 121 PRO A N 1
ATOM 926 C CA . PRO A 1 121 ? 17.389 18.154 -24.675 1.00 39.47 121 PRO A CA 1
ATOM 927 C C . PRO A 1 121 ? 16.812 18.180 -23.255 1.00 39.47 121 PRO A C 1
ATOM 929 O O . PRO A 1 121 ? 15.806 18.847 -22.995 1.00 39.47 121 PRO A O 1
ATOM 932 N N . ARG A 1 122 ? 17.464 17.450 -22.336 1.00 51.34 122 ARG A N 1
ATOM 933 C CA . ARG A 1 122 ? 17.102 17.403 -20.912 1.00 51.34 122 ARG A CA 1
ATOM 934 C C . ARG A 1 122 ? 16.991 18.834 -20.392 1.00 51.34 122 ARG A C 1
ATOM 936 O O . ARG A 1 122 ? 17.982 19.566 -20.363 1.00 51.34 122 ARG A O 1
ATOM 943 N N . LYS A 1 123 ? 15.789 19.250 -19.988 1.00 44.50 123 LYS A N 1
ATOM 944 C CA . LYS A 1 123 ? 15.606 20.540 -19.315 1.00 44.50 123 LYS A CA 1
ATOM 945 C C . LYS A 1 123 ? 16.376 20.494 -17.994 1.00 44.50 123 LYS A C 1
ATOM 947 O O . LYS A 1 123 ? 16.198 19.562 -17.217 1.00 44.50 123 LYS A O 1
ATOM 952 N N . ASP A 1 124 ? 17.248 21.481 -17.770 1.00 41.31 124 ASP A N 1
ATOM 953 C CA . ASP A 1 124 ? 18.011 21.625 -16.523 1.00 41.31 124 ASP A CA 1
ATOM 954 C C . ASP A 1 124 ? 17.036 21.571 -15.328 1.00 41.31 124 ASP A C 1
ATOM 956 O O . ASP A 1 124 ? 16.128 22.410 -15.261 1.00 41.31 124 ASP A O 1
ATOM 960 N N . PRO A 1 125 ? 17.200 20.626 -14.382 1.00 47.38 125 PRO A N 1
ATOM 961 C CA . PRO A 1 125 ? 16.317 20.499 -13.222 1.00 47.38 125 PRO A CA 1
ATOM 962 C C . PRO A 1 125 ? 16.304 21.755 -12.334 1.00 47.38 125 PRO A C 1
ATOM 964 O O . PRO A 1 125 ? 15.397 21.925 -11.525 1.00 47.38 125 PRO A O 1
ATOM 967 N N . ARG A 1 126 ? 17.255 22.684 -12.512 1.00 41.34 126 ARG A N 1
ATOM 968 C CA . ARG A 1 126 ? 17.309 23.978 -11.810 1.00 41.34 126 ARG A CA 1
ATOM 969 C C . ARG A 1 126 ? 16.446 25.079 -12.441 1.00 41.34 126 ARG A C 1
ATOM 971 O O . ARG A 1 126 ? 16.454 26.197 -11.937 1.00 41.34 126 ARG A O 1
ATOM 978 N N . LYS A 1 127 ? 15.719 24.811 -13.535 1.00 36.59 127 LYS A N 1
ATOM 979 C CA . LYS A 1 127 ? 14.918 25.827 -14.255 1.00 36.59 127 LYS A CA 1
ATOM 980 C C . LYS A 1 127 ? 13.398 25.666 -14.162 1.00 36.59 127 LYS A C 1
ATOM 982 O O . LYS A 1 127 ? 12.686 26.433 -14.802 1.00 36.59 127 LYS A O 1
ATOM 987 N N . VAL A 1 128 ? 12.875 24.729 -13.370 1.00 39.56 128 VAL A N 1
ATOM 988 C CA . VAL A 1 128 ? 11.421 24.485 -13.295 1.00 39.56 128 VAL A CA 1
ATOM 989 C C . VAL A 1 128 ? 10.866 24.782 -11.908 1.00 39.56 128 VAL A C 1
ATOM 991 O O . VAL A 1 128 ? 10.223 23.922 -11.349 1.00 39.56 128 VAL A O 1
ATOM 994 N N . TRP A 1 129 ? 11.092 25.980 -11.357 1.00 35.28 129 TRP A N 1
ATOM 995 C CA . TRP A 1 129 ? 10.236 26.561 -10.307 1.00 35.28 129 TRP A CA 1
ATOM 996 C C . TRP A 1 129 ? 10.409 28.084 -10.266 1.00 35.28 129 TRP A C 1
ATOM 998 O O . TRP A 1 129 ? 11.271 28.588 -9.561 1.00 35.28 129 TRP A O 1
ATOM 1008 N N . TYR A 1 130 ? 9.562 28.822 -10.981 1.00 31.42 130 TYR A N 1
ATOM 1009 C CA . TYR A 1 130 ? 9.077 30.117 -10.501 1.00 31.42 130 TYR A CA 1
ATOM 1010 C C . TYR A 1 130 ? 7.596 30.204 -10.860 1.00 31.42 130 TYR A C 1
ATOM 1012 O O . TYR A 1 130 ? 7.225 30.421 -12.012 1.00 31.42 130 TYR A O 1
ATOM 1020 N N . LEU A 1 131 ? 6.752 29.966 -9.856 1.00 38.44 131 LEU A N 1
ATOM 1021 C CA . LEU A 1 131 ? 5.358 30.382 -9.875 1.00 38.44 131 LEU A CA 1
ATOM 1022 C C . LEU A 1 131 ? 5.348 31.901 -10.092 1.00 38.44 131 LEU A C 1
ATOM 1024 O O . LEU A 1 131 ? 5.918 32.644 -9.292 1.00 38.44 131 LEU A O 1
ATOM 1028 N N . ALA A 1 132 ? 4.740 32.359 -11.184 1.00 32.34 132 ALA A N 1
ATOM 1029 C CA . ALA A 1 132 ? 4.431 33.771 -11.348 1.00 32.34 132 ALA A CA 1
ATOM 1030 C C . ALA A 1 132 ? 3.370 34.163 -10.301 1.00 32.34 132 ALA A C 1
ATOM 1032 O O . ALA A 1 132 ? 2.389 33.431 -10.144 1.00 32.34 132 ALA A O 1
ATOM 1033 N N . PRO A 1 133 ? 3.527 35.286 -9.579 1.00 38.06 133 PRO A N 1
ATOM 1034 C CA . PRO A 1 133 ? 2.463 35.790 -8.730 1.00 38.06 133 PRO A CA 1
ATOM 1035 C C . PRO A 1 133 ? 1.308 36.290 -9.602 1.00 38.06 133 PRO A C 1
ATOM 1037 O O . PRO A 1 133 ? 1.497 37.098 -10.511 1.00 38.06 133 PRO A O 1
ATOM 1040 N N . THR A 1 134 ? 0.106 35.811 -9.302 1.00 42.94 134 THR A N 1
ATOM 1041 C CA . THR A 1 134 ? -1.152 36.344 -9.823 1.00 42.94 134 THR A CA 1
ATOM 1042 C C . THR A 1 134 ? -1.365 37.773 -9.323 1.00 42.94 134 THR A C 1
ATOM 1044 O O . THR A 1 134 ? -1.394 38.008 -8.112 1.00 42.94 134 THR A O 1
ATOM 1047 N N . LYS A 1 135 ? -1.565 38.704 -10.254 1.00 41.84 135 LYS A N 1
ATOM 1048 C CA . LYS A 1 135 ? -2.484 39.831 -10.089 1.00 41.84 135 LYS A CA 1
ATOM 1049 C C . LYS A 1 135 ? -3.525 39.748 -11.190 1.00 41.84 135 LYS A C 1
ATOM 1051 O O . LYS A 1 135 ? -3.124 39.377 -12.315 1.00 41.84 135 LYS A O 1
#

InterPro domains:
  IPR013830 SGNH hydrolase-type esterase domain [PF13472] (3-113)
  IPR036514 SGNH hydrolase superfamily [G3DSA:3.40.50.1110] (1-130)
  IPR045136 Isoamyl acetate-hydrolyzing esterase Iah1-like [PTHR14209] (2-118)